Protein AF-A0A3P6BHT0-F1 (afdb_monomer_lite)

Secondary structure (DSSP, 8-state):
--------PPEEEEEETTEEEEEE-TTT-HHHHHTT--EEEEEE-TT--PPP---SS-------S---------TT-----

Foldseek 3Di:
DDFDPDDDDWAFPDDDPQWTKTWDDCVVHVVCVVVVHIDMDTDGDVVRDDPDDDDPDDDDDDDPDDDDDDDDDDPPDDPPD

Structure (mmCIF, N/CA/C/O backbone):
data_AF-A0A3P6BHT0-F1
#
_entry.id   AF-A0A3P6BHT0-F1
#
loop_
_atom_site.group_PDB
_atom_site.id
_atom_site.type_symbol
_atom_site.label_atom_id
_atom_site.label_alt_id
_atom_site.label_comp_id
_atom_site.label_asym_id
_atom_site.label_entity_id
_atom_site.label_seq_id
_atom_site.pdbx_PDB_ins_code
_atom_site.Cartn_x
_atom_site.Cartn_y
_atom_site.Cartn_z
_atom_site.occupancy
_atom_site.B_iso_or_equiv
_atom_site.auth_seq_id
_atom_site.auth_comp_id
_atom_site.auth_asym_id
_atom_site.auth_atom_id
_atom_site.pdbx_PDB_model_num
ATOM 1 N N . MET A 1 1 ? 17.982 -11.250 -21.330 1.00 66.94 1 MET A N 1
ATOM 2 C CA . MET A 1 1 ? 18.498 -10.506 -20.163 1.00 66.94 1 MET A CA 1
ATOM 3 C C . MET A 1 1 ? 17.934 -11.183 -18.936 1.00 66.94 1 MET A C 1
ATOM 5 O O . MET A 1 1 ? 16.763 -11.538 -18.974 1.00 66.94 1 MET A O 1
ATOM 9 N N . GLU A 1 2 ? 18.746 -11.421 -17.912 1.00 86.31 2 GLU A N 1
ATOM 10 C CA . GLU A 1 2 ? 18.229 -11.936 -16.643 1.00 86.31 2 GLU A CA 1
ATOM 11 C C . GLU A 1 2 ? 17.404 -10.850 -15.953 1.00 86.31 2 GLU A C 1
ATOM 13 O O . GLU A 1 2 ? 17.785 -9.678 -15.931 1.00 86.31 2 GLU A O 1
ATOM 18 N N . LEU A 1 3 ? 16.232 -11.236 -15.463 1.00 91.12 3 LEU A N 1
ATOM 19 C CA . LEU A 1 3 ? 15.301 -10.346 -14.792 1.00 91.12 3 LEU A CA 1
ATOM 20 C 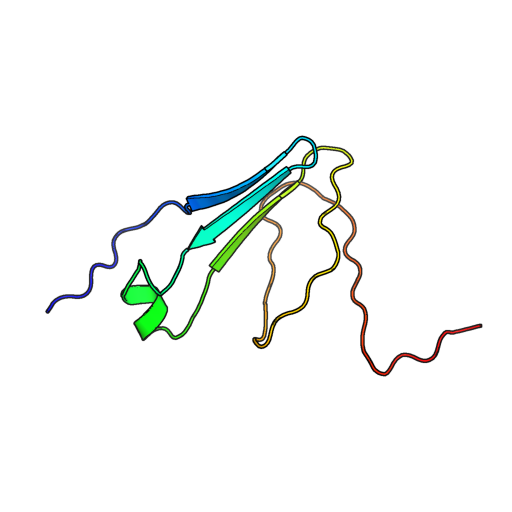C . LEU A 1 3 ? 15.697 -10.260 -13.314 1.00 91.12 3 LEU A C 1
ATOM 22 O O . LEU A 1 3 ? 15.775 -11.275 -12.626 1.00 91.12 3 LEU A O 1
ATOM 26 N N . ASP A 1 4 ? 15.975 -9.050 -12.834 1.00 93.06 4 ASP A N 1
ATOM 27 C CA . ASP A 1 4 ? 16.367 -8.829 -11.444 1.00 93.06 4 ASP A CA 1
ATOM 28 C C . ASP A 1 4 ? 15.170 -9.020 -10.499 1.00 93.06 4 ASP A C 1
ATOM 30 O O . ASP A 1 4 ? 14.207 -8.252 -10.523 1.00 93.06 4 ASP A O 1
ATOM 34 N N . LEU A 1 5 ? 15.257 -10.055 -9.661 1.00 94.19 5 LEU A N 1
ATOM 35 C CA . LEU A 1 5 ? 14.254 -10.436 -8.662 1.00 94.19 5 LEU A CA 1
ATOM 36 C C . LEU A 1 5 ? 14.643 -10.031 -7.234 1.00 94.19 5 LEU A C 1
ATOM 38 O O . LEU A 1 5 ? 14.035 -10.497 -6.267 1.00 94.19 5 LEU A O 1
ATOM 42 N N . SER A 1 6 ? 15.666 -9.190 -7.073 1.00 95.31 6 SER A N 1
ATOM 43 C CA . SER A 1 6 ? 16.077 -8.720 -5.753 1.00 95.31 6 SER A CA 1
ATOM 44 C C . SER A 1 6 ? 14.932 -7.990 -5.031 1.00 95.31 6 SER A C 1
ATOM 46 O O . SER A 1 6 ? 14.151 -7.264 -5.657 1.00 95.31 6 SER A O 1
ATOM 48 N N . PRO A 1 7 ? 14.812 -8.139 -3.697 1.00 95.50 7 PRO A N 1
ATOM 49 C CA . PRO A 1 7 ? 13.822 -7.403 -2.922 1.00 95.50 7 PRO A CA 1
ATOM 50 C C . PRO A 1 7 ? 13.989 -5.891 -3.089 1.00 95.50 7 PRO A C 1
ATOM 52 O O . PRO A 1 7 ? 15.090 -5.352 -2.966 1.00 95.50 7 PRO A O 1
ATOM 55 N N . ARG A 1 8 ? 12.880 -5.185 -3.320 1.00 96.06 8 ARG A N 1
ATOM 56 C CA . ARG A 1 8 ? 12.862 -3.724 -3.464 1.00 96.06 8 ARG A CA 1
ATOM 57 C C . ARG A 1 8 ? 12.012 -3.087 -2.377 1.00 96.06 8 ARG A C 1
ATOM 59 O O . ARG A 1 8 ? 10.945 -3.594 -2.038 1.00 96.06 8 ARG A O 1
ATOM 66 N N . LEU A 1 9 ? 12.464 -1.949 -1.859 1.00 96.19 9 LEU A N 1
ATOM 67 C CA . LEU A 1 9 ? 11.642 -1.100 -0.999 1.00 96.19 9 LEU A CA 1
ATOM 68 C C . LEU A 1 9 ? 10.656 -0.293 -1.856 1.00 96.19 9 LEU A C 1
ATOM 70 O O . LEU A 1 9 ? 11.011 0.104 -2.969 1.00 96.19 9 LEU A O 1
ATOM 74 N N . PRO A 1 10 ? 9.437 -0.029 -1.358 1.00 97.06 10 PRO A N 1
ATOM 75 C CA . PRO A 1 10 ? 8.486 0.792 -2.084 1.00 97.06 10 PRO A CA 1
ATOM 76 C C . PRO A 1 10 ? 8.897 2.262 -2.008 1.00 97.06 10 PRO A C 1
ATOM 78 O O . PRO A 1 10 ? 9.470 2.719 -1.013 1.00 97.06 10 PRO A O 1
ATOM 81 N N . LYS A 1 11 ? 8.538 3.037 -3.028 1.00 97.12 11 LYS A N 1
ATOM 82 C CA . LYS A 1 11 ? 8.741 4.488 -3.022 1.00 97.12 11 LYS A CA 1
ATOM 83 C C . LYS A 1 11 ? 7.546 5.179 -2.390 1.00 97.12 11 LYS A C 1
ATOM 85 O O . LYS A 1 11 ? 6.406 4.811 -2.663 1.00 97.12 11 LYS A O 1
ATOM 90 N N . LYS A 1 12 ? 7.792 6.200 -1.567 1.00 97.25 12 LYS A N 1
ATOM 91 C CA . LYS A 1 12 ? 6.727 7.084 -1.076 1.00 97.25 12 LYS A CA 1
ATOM 92 C C . LYS A 1 12 ? 6.215 7.916 -2.249 1.00 97.25 12 LYS A C 1
ATOM 94 O O . LYS A 1 12 ? 6.980 8.679 -2.827 1.00 97.25 12 LYS A O 1
ATOM 99 N N . VAL A 1 13 ? 4.939 7.765 -2.586 1.00 96.25 13 VAL A N 1
ATOM 100 C CA . VAL A 1 13 ? 4.297 8.517 -3.675 1.00 96.25 13 VAL A CA 1
ATOM 101 C C . VAL A 1 13 ? 3.753 9.838 -3.143 1.00 96.25 13 VAL A C 1
ATOM 103 O O . VAL A 1 13 ? 3.957 10.884 -3.746 1.00 96.25 13 VAL A O 1
ATOM 106 N N . TYR A 1 14 ? 3.077 9.798 -1.993 1.00 95.94 14 TYR A N 1
ATOM 107 C CA . TYR A 1 14 ? 2.573 10.982 -1.300 1.00 95.94 14 TYR A CA 1
ATOM 108 C C . TYR A 1 14 ? 2.365 10.697 0.193 1.00 95.94 14 TYR A C 1
ATOM 110 O O . TYR A 1 14 ? 2.367 9.546 0.636 1.00 95.94 14 TYR A O 1
ATOM 118 N N . GLY A 1 15 ? 2.184 11.750 0.988 1.00 96.44 15 GLY A N 1
ATOM 119 C CA . GLY A 1 15 ?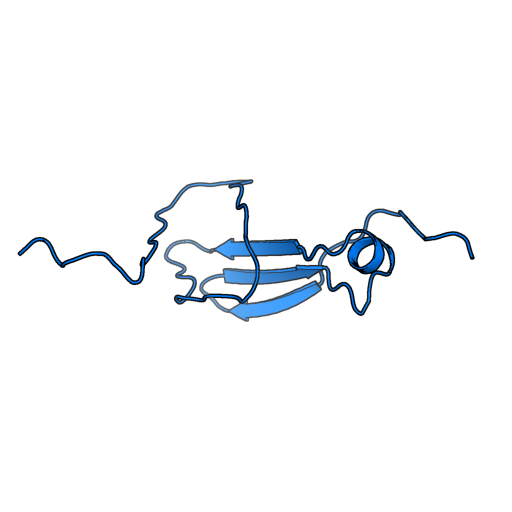 1.804 11.633 2.392 1.00 96.44 15 GLY A CA 1
ATOM 120 C C . GLY A 1 15 ? 1.696 12.982 3.092 1.00 96.44 15 GLY A C 1
ATOM 121 O O . GLY A 1 15 ? 2.158 13.992 2.570 1.00 96.44 15 GLY A O 1
ATOM 122 N N . GLY A 1 16 ? 1.108 12.955 4.280 1.00 94.81 16 GLY A N 1
ATOM 123 C CA . GLY A 1 16 ? 0.931 14.087 5.184 1.00 94.81 16 GLY A CA 1
ATOM 124 C C . GLY A 1 16 ? 0.573 13.584 6.582 1.00 94.81 16 GLY A C 1
ATOM 125 O O . GLY A 1 16 ? 0.829 12.423 6.899 1.00 94.81 16 GLY A O 1
ATOM 126 N N . ASP A 1 17 ? -0.058 14.429 7.390 1.00 96.19 17 ASP A N 1
ATOM 127 C CA . ASP A 1 17 ? -0.322 14.140 8.809 1.00 96.19 17 ASP A CA 1
ATOM 128 C C . ASP A 1 17 ? -1.207 12.903 9.034 1.00 96.19 17 ASP A C 1
ATOM 130 O O . ASP A 1 17 ? -1.055 12.194 10.022 1.00 96.19 17 ASP A O 1
ATOM 134 N N . GLY A 1 18 ? -2.114 12.605 8.098 1.00 96.81 18 GLY A N 1
ATOM 135 C CA . GLY A 1 18 ? -2.995 11.434 8.174 1.00 96.81 18 GLY A CA 1
ATOM 136 C C . GLY A 1 18 ? -2.348 10.112 7.745 1.00 96.81 18 GLY A C 1
ATOM 137 O O . GLY A 1 18 ? -2.989 9.065 7.841 1.00 96.81 18 GLY A O 1
ATOM 138 N N . GLY A 1 19 ? -1.112 10.131 7.239 1.00 97.75 19 GLY A N 1
ATOM 139 C CA . GLY A 1 19 ? -0.431 8.934 6.753 1.00 97.75 19 GLY A CA 1
ATOM 140 C C . GLY A 1 19 ? 0.292 9.111 5.424 1.00 97.75 19 GLY A C 1
ATOM 141 O O . GLY A 1 19 ? 0.501 10.211 4.915 1.00 97.75 19 GLY A O 1
ATOM 142 N N . SER A 1 20 ? 0.733 7.996 4.849 1.00 98.19 20 SER A N 1
ATOM 143 C CA . SER A 1 20 ? 1.529 7.961 3.622 1.00 98.19 20 SER A CA 1
ATOM 144 C C . SER A 1 20 ? 1.151 6.782 2.730 1.00 98.19 20 SER A C 1
ATOM 146 O O . SER A 1 20 ? 0.798 5.701 3.204 1.00 98.19 20 SER A O 1
ATOM 148 N N . TYR A 1 21 ? 1.270 6.990 1.422 1.00 97.62 21 TYR A N 1
ATOM 149 C CA . TYR A 1 21 ? 1.071 5.971 0.402 1.00 97.62 21 TYR A CA 1
ATOM 150 C C . TYR A 1 21 ? 2.396 5.666 -0.290 1.00 97.62 21 TYR A C 1
ATOM 152 O O . TYR A 1 21 ? 3.088 6.571 -0.768 1.00 97.62 21 TYR A O 1
ATOM 160 N N . PHE A 1 22 ? 2.740 4.385 -0.349 1.00 98.31 22 PHE A N 1
ATOM 161 C CA . PHE A 1 22 ? 3.941 3.884 -0.998 1.00 98.31 22 PHE A CA 1
ATOM 162 C C . PHE A 1 22 ? 3.565 2.916 -2.119 1.00 98.31 22 PHE A C 1
ATOM 164 O O . PHE A 1 22 ? 2.573 2.200 -1.994 1.00 98.31 22 PHE A O 1
ATOM 171 N N . ALA A 1 23 ? 4.357 2.860 -3.186 1.00 97.50 23 ALA A N 1
ATOM 172 C CA . ALA A 1 23 ? 4.094 1.996 -4.332 1.00 97.50 23 ALA A CA 1
ATOM 173 C C . ALA A 1 23 ? 5.356 1.293 -4.840 1.00 97.50 23 ALA A C 1
ATOM 175 O O . ALA A 1 23 ? 6.472 1.807 -4.722 1.00 97.50 23 ALA A O 1
ATOM 176 N N . TRP A 1 24 ? 5.138 0.125 -5.435 1.00 97.75 24 TRP A N 1
ATOM 177 C CA . TRP A 1 24 ? 6.066 -0.527 -6.346 1.00 97.75 24 TRP A CA 1
ATOM 178 C C . TRP A 1 24 ? 5.490 -0.426 -7.762 1.00 97.75 24 TRP A C 1
ATOM 180 O O . TRP A 1 24 ? 4.415 -0.967 -8.031 1.00 97.75 24 TRP A O 1
ATOM 190 N N . CYS A 1 25 ? 6.191 0.284 -8.646 1.00 92.25 25 CYS A N 1
ATOM 191 C CA . CYS A 1 25 ? 5.700 0.625 -9.981 1.00 92.25 25 CY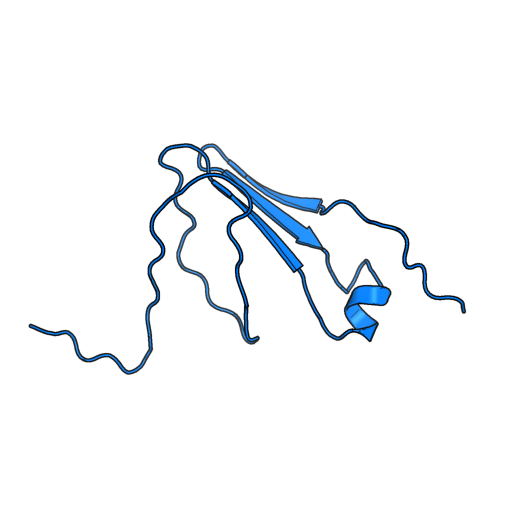S A CA 1
ATOM 192 C C . CYS A 1 25 ? 6.276 -0.323 -11.054 1.00 92.25 25 CYS A C 1
ATOM 194 O O . CYS A 1 25 ? 7.503 -0.426 -11.156 1.00 92.25 25 CYS A O 1
ATOM 196 N N . PRO A 1 26 ? 5.446 -0.98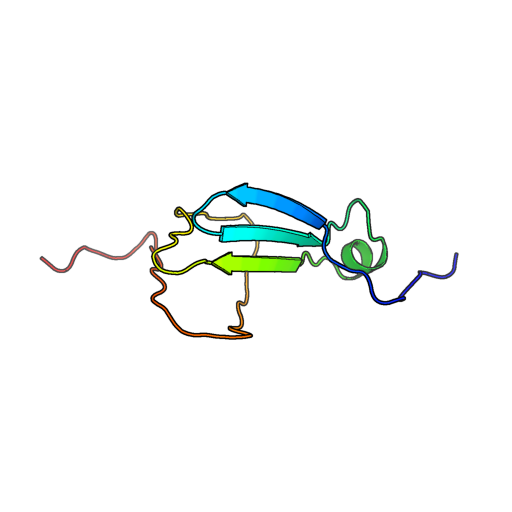0 -11.888 1.00 93.12 26 PRO A 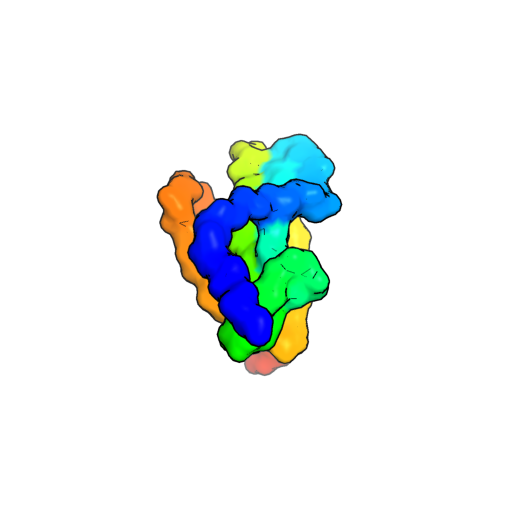N 1
ATOM 197 C CA . PRO A 1 26 ? 5.897 -1.815 -13.015 1.00 93.12 26 PRO A CA 1
ATOM 198 C C . PRO A 1 26 ? 6.727 -1.068 -14.072 1.00 93.12 26 PRO A C 1
ATOM 200 O O . PRO A 1 26 ? 7.470 -1.672 -14.851 1.00 93.12 26 PRO A O 1
ATOM 203 N N . GLU A 1 27 ? 6.618 0.258 -14.122 1.00 91.00 27 GLU A N 1
ATOM 204 C CA . GLU A 1 27 ? 7.436 1.136 -14.962 1.00 91.00 27 GLU A CA 1
ATOM 205 C C . GLU A 1 27 ? 8.912 1.074 -14.553 1.00 91.00 27 GLU A C 1
ATOM 207 O O . GLU A 1 27 ? 9.794 1.109 -15.408 1.00 91.00 27 GLU A O 1
ATOM 212 N N . GLU A 1 28 ? 9.164 0.924 -13.253 1.00 91.88 28 GLU A N 1
ATOM 213 C CA . GLU A 1 28 ? 10.494 0.960 -12.642 1.00 91.88 28 GLU A CA 1
ATOM 214 C C . GLU A 1 28 ? 11.034 -0.436 -12.315 1.00 91.88 28 GLU A C 1
ATOM 216 O O . GLU A 1 28 ? 12.241 -0.617 -12.174 1.00 91.88 28 GLU A O 1
ATOM 221 N N . LEU A 1 29 ? 10.137 -1.413 -12.172 1.00 95.44 29 LEU A N 1
ATOM 222 C CA . LEU A 1 29 ? 10.423 -2.757 -11.690 1.00 95.44 29 LEU A CA 1
ATOM 223 C C . LEU A 1 29 ? 9.960 -3.789 -12.730 1.00 95.44 29 LEU A C 1
ATOM 225 O O . LEU A 1 29 ? 8.801 -4.214 -12.694 1.00 95.44 29 LEU A O 1
ATOM 229 N N . PRO A 1 30 ? 10.847 -4.207 -13.661 1.00 94.75 30 PRO A N 1
ATOM 230 C CA . PRO A 1 30 ? 10.495 -5.113 -14.755 1.00 94.75 30 PRO A CA 1
ATOM 231 C C . PRO A 1 30 ? 9.828 -6.412 -14.301 1.00 94.75 30 PRO A C 1
ATOM 233 O O . PRO A 1 30 ? 8.935 -6.900 -14.985 1.00 94.75 30 PRO A O 1
ATOM 236 N N . MET A 1 31 ? 10.190 -6.936 -13.125 1.00 94.88 31 MET A N 1
ATOM 237 C CA . MET A 1 31 ? 9.580 -8.152 -12.584 1.00 94.88 31 MET A CA 1
ATOM 238 C C . MET A 1 31 ? 8.089 -8.020 -12.273 1.00 94.88 31 MET A C 1
ATOM 240 O O . MET A 1 31 ? 7.347 -8.990 -12.381 1.00 94.88 31 MET A O 1
ATOM 244 N N . LEU A 1 32 ? 7.629 -6.819 -11.919 1.00 95.69 32 LEU A N 1
ATOM 245 C CA . LEU A 1 32 ? 6.209 -6.567 -11.675 1.00 95.69 32 LEU A CA 1
ATOM 246 C C . LEU A 1 32 ? 5.433 -6.424 -12.980 1.00 95.69 32 LEU A C 1
ATOM 248 O O . LEU A 1 32 ? 4.292 -6.870 -13.071 1.00 95.69 32 LEU A O 1
ATOM 252 N N . ARG A 1 33 ? 6.074 -5.852 -14.006 1.00 95.25 33 ARG A N 1
ATOM 253 C CA . ARG A 1 33 ? 5.512 -5.779 -15.356 1.00 95.25 33 ARG A CA 1
ATOM 254 C C . ARG A 1 33 ? 5.318 -7.168 -15.950 1.00 95.25 33 ARG A C 1
ATOM 256 O O . ARG A 1 33 ? 4.258 -7.429 -16.503 1.00 95.25 33 ARG A O 1
ATOM 263 N N . ASP A 1 34 ? 6.310 -8.042 -15.800 1.00 94.50 34 ASP A N 1
ATOM 264 C CA . ASP A 1 34 ? 6.248 -9.420 -16.298 1.00 94.50 34 ASP A CA 1
ATOM 265 C C . ASP A 1 34 ? 5.149 -10.230 -15.592 1.00 94.50 34 ASP A C 1
ATOM 267 O O . ASP A 1 34 ? 4.371 -10.936 -16.228 1.00 94.50 34 ASP A O 1
ATOM 271 N N . GLY A 1 35 ? 4.992 -10.030 -14.278 1.00 92.88 35 GLY A N 1
ATOM 272 C CA . GLY A 1 35 ? 3.885 -10.602 -13.508 1.00 92.88 35 GLY A CA 1
ATOM 273 C C . GLY A 1 35 ? 2.522 -9.937 -13.741 1.00 92.88 35 GLY A C 1
ATOM 274 O O . GLY A 1 35 ? 1.536 -10.406 -13.180 1.00 92.88 35 GLY A O 1
ATOM 275 N N . ASN A 1 36 ? 2.454 -8.854 -14.524 1.00 94.12 36 ASN A N 1
ATOM 276 C CA . ASN A 1 36 ? 1.271 -8.010 -14.720 1.00 94.12 36 ASN A CA 1
ATOM 277 C C . ASN A 1 36 ? 0.575 -7.614 -13.401 1.00 94.12 36 ASN A C 1
ATOM 279 O O . ASN A 1 36 ? -0.647 -7.693 -13.259 1.00 94.12 36 ASN A O 1
ATOM 283 N N . ILE A 1 37 ? 1.373 -7.215 -12.410 1.00 94.31 37 ILE A N 1
ATOM 284 C CA . ILE A 1 37 ? 0.899 -6.827 -11.080 1.00 94.31 37 ILE A CA 1
ATOM 285 C C . ILE A 1 37 ? 1.463 -5.472 -10.672 1.00 94.31 37 ILE A C 1
ATOM 287 O O . ILE A 1 37 ? 2.586 -5.116 -11.008 1.00 94.31 37 ILE A O 1
ATOM 291 N N . GLY A 1 38 ? 0.694 -4.733 -9.879 1.00 93.94 38 GLY A N 1
ATOM 292 C CA . GLY A 1 38 ? 1.174 -3.588 -9.112 1.00 93.94 38 GLY A CA 1
ATOM 293 C C . GLY A 1 38 ? 1.062 -3.878 -7.620 1.00 93.94 38 GLY A C 1
ATOM 294 O O . GLY A 1 38 ? 0.268 -4.721 -7.199 1.00 93.94 38 GLY A O 1
ATOM 295 N N . ALA A 1 39 ? 1.833 -3.165 -6.804 1.00 96.12 39 ALA A N 1
ATOM 296 C CA . ALA A 1 39 ? 1.724 -3.270 -5.355 1.00 96.12 39 ALA A CA 1
ATOM 297 C C . ALA A 1 39 ? 1.808 -1.896 -4.698 1.00 96.12 39 ALA A C 1
ATOM 299 O O . ALA A 1 39 ? 2.489 -0.987 -5.175 1.00 96.12 39 ALA A O 1
ATOM 300 N N . ALA A 1 40 ? 1.132 -1.759 -3.564 1.00 96.69 40 ALA A N 1
ATOM 301 C CA . ALA A 1 40 ? 1.166 -0.551 -2.765 1.00 96.69 40 ALA A CA 1
ATOM 302 C C . ALA A 1 40 ? 1.065 -0.863 -1.276 1.00 96.69 40 ALA A C 1
ATOM 304 O O . ALA A 1 40 ? 0.524 -1.890 -0.868 1.00 96.69 40 ALA A O 1
ATOM 305 N N . LYS A 1 41 ? 1.571 0.061 -0.464 1.00 97.81 41 LYS A N 1
ATOM 306 C CA . LYS A 1 41 ? 1.437 0.058 0.988 1.00 97.81 41 LYS A CA 1
ATOM 307 C C . LYS A 1 41 ? 0.790 1.366 1.419 1.00 97.81 41 LYS A C 1
ATOM 309 O O . LYS A 1 41 ? 1.336 2.443 1.190 1.00 97.81 41 LYS A O 1
ATOM 314 N N . LEU A 1 42 ? -0.353 1.254 2.084 1.00 97.62 42 LEU A N 1
ATOM 315 C CA . LEU A 1 42 ? -0.998 2.357 2.781 1.00 97.62 42 LEU A CA 1
ATOM 316 C C . LEU A 1 42 ? -0.601 2.299 4.259 1.00 97.62 42 LEU A C 1
ATOM 318 O O . LEU A 1 42 ? -0.809 1.280 4.913 1.00 97.62 42 LEU A O 1
ATOM 322 N N . ALA A 1 43 ? -0.028 3.382 4.774 1.00 98.06 43 ALA A N 1
ATOM 323 C CA . ALA A 1 43 ? 0.213 3.577 6.198 1.00 98.06 43 ALA A CA 1
ATOM 324 C C . ALA A 1 43 ? -0.677 4.725 6.676 1.00 98.06 43 ALA A C 1
ATOM 326 O O . ALA A 1 43 ? -0.555 5.835 6.162 1.00 98.06 43 ALA A O 1
ATOM 327 N N . LEU A 1 44 ? -1.576 4.449 7.617 1.00 98.19 44 LEU A N 1
ATOM 328 C CA . LEU A 1 44 ? -2.440 5.455 8.229 1.00 98.19 44 LEU A CA 1
ATOM 329 C C . LEU A 1 44 ? -1.947 5.762 9.635 1.00 98.19 44 LEU A C 1
ATOM 331 O O . LEU A 1 44 ? -1.683 4.845 10.413 1.00 98.19 44 LEU A O 1
ATOM 335 N N . GLU A 1 45 ? -1.854 7.050 9.943 1.00 98.19 45 GLU A N 1
ATOM 336 C CA . GLU A 1 45 ? -1.628 7.513 11.307 1.00 98.19 45 GLU A CA 1
ATOM 337 C C . GLU A 1 45 ? -2.930 7.448 12.115 1.00 98.19 45 GLU A C 1
ATOM 339 O O . GLU A 1 45 ? -4.024 7.237 11.578 1.00 98.19 45 GLU A O 1
ATOM 344 N N . LYS A 1 46 ? -2.834 7.637 13.434 1.00 97.25 46 LYS A N 1
ATOM 345 C CA . LYS A 1 46 ? -4.018 7.704 14.299 1.00 97.25 46 LYS A CA 1
ATOM 346 C C . LYS A 1 46 ? -4.964 8.809 13.809 1.00 97.25 46 LYS A C 1
ATOM 348 O O . LYS A 1 46 ? -4.545 9.946 13.635 1.00 97.25 46 LYS A O 1
ATOM 353 N N . TYR A 1 47 ? -6.240 8.464 13.626 1.00 96.56 47 TYR A N 1
ATOM 354 C CA . TYR A 1 47 ? -7.276 9.332 13.036 1.00 96.56 47 TYR A CA 1
ATOM 355 C C . TYR A 1 47 ? -7.041 9.726 11.565 1.00 96.56 47 TYR A C 1
ATOM 357 O O . TYR A 1 47 ? -7.765 10.562 11.028 1.00 96.56 47 TYR A O 1
ATOM 365 N N . GLY A 1 48 ? -6.071 9.102 10.898 1.00 97.56 48 GLY A N 1
ATOM 366 C CA . GLY A 1 48 ? -5.848 9.247 9.469 1.00 97.56 48 GLY A CA 1
ATOM 367 C C . GLY A 1 48 ? -6.981 8.642 8.644 1.00 97.56 48 GLY A C 1
ATOM 368 O O . GLY A 1 48 ? -7.506 7.575 8.966 1.00 97.56 48 GLY A O 1
ATOM 369 N N . LEU A 1 49 ? -7.330 9.309 7.544 1.00 96.25 49 LEU A N 1
ATOM 370 C CA . LEU A 1 49 ? -8.326 8.845 6.582 1.00 96.25 49 LEU A CA 1
ATOM 371 C C . LEU A 1 49 ? -7.707 8.777 5.185 1.00 96.25 49 LEU A C 1
ATOM 373 O O . LEU A 1 49 ? -7.289 9.792 4.628 1.00 96.25 49 LEU A O 1
ATOM 377 N N . ALA A 1 50 ? -7.704 7.585 4.587 1.00 96.00 50 ALA A N 1
ATOM 378 C CA . ALA A 1 50 ? -7.495 7.457 3.152 1.00 96.00 50 ALA A CA 1
ATOM 379 C C . ALA A 1 50 ? -8.790 7.837 2.426 1.00 96.00 50 ALA A C 1
ATOM 381 O O . ALA A 1 50 ? -9.826 7.204 2.628 1.00 96.00 50 ALA A O 1
ATOM 382 N N . LEU A 1 51 ? -8.728 8.868 1.581 1.00 94.12 51 LEU A N 1
ATOM 383 C CA . LEU A 1 51 ? -9.881 9.290 0.789 1.00 94.12 51 LEU A CA 1
ATOM 384 C C . LEU A 1 51 ? -10.330 8.176 -0.180 1.00 94.12 51 LEU A C 1
ATOM 386 O O . LEU A 1 51 ? -9.477 7.426 -0.671 1.00 94.12 51 LEU A O 1
ATOM 390 N N . PRO A 1 52 ? -11.639 8.077 -0.488 1.00 94.50 52 PRO A N 1
ATOM 391 C CA . PRO A 1 52 ? -12.164 7.075 -1.411 1.00 94.50 52 PRO A CA 1
ATOM 392 C C . PRO A 1 52 ? -11.443 7.078 -2.764 1.00 94.50 52 PRO A C 1
ATOM 394 O O . PRO A 1 52 ? -11.235 8.125 -3.376 1.00 94.50 52 PRO A O 1
ATOM 397 N N . ARG A 1 53 ? -11.075 5.885 -3.243 1.00 92.38 53 ARG A N 1
ATOM 398 C CA . ARG A 1 53 ? -10.396 5.673 -4.527 1.00 92.38 53 ARG A CA 1
ATOM 399 C C . ARG A 1 53 ? -10.874 4.372 -5.165 1.00 92.38 53 ARG A C 1
ATOM 401 O O . ARG A 1 53 ? -11.065 3.378 -4.472 1.00 92.38 53 ARG A O 1
ATOM 408 N N . TYR A 1 54 ? -10.986 4.370 -6.489 1.00 93.75 54 TYR A N 1
ATOM 409 C CA . TYR A 1 54 ? -11.184 3.175 -7.308 1.00 93.75 54 TYR A CA 1
ATOM 410 C C . TYR A 1 54 ? -9.964 2.946 -8.214 1.00 93.75 54 TYR A C 1
ATOM 412 O O . TYR A 1 54 ? -9.115 3.826 -8.365 1.00 93.75 54 TYR A O 1
ATOM 420 N N . SER A 1 55 ? -9.853 1.763 -8.818 1.00 91.31 55 SER A N 1
ATOM 421 C CA . SER A 1 55 ? -9.048 1.614 -10.033 1.00 91.31 55 SER A CA 1
ATOM 422 C C . SER A 1 55 ? -9.659 0.570 -10.957 1.00 91.31 55 SER A C 1
ATOM 424 O O . SER A 1 55 ? -10.487 -0.233 -10.542 1.00 91.31 55 SER A O 1
ATOM 426 N N . ASP A 1 56 ? -9.211 0.636 -12.197 1.00 92.81 56 ASP A N 1
ATOM 427 C CA . ASP A 1 56 ? -9.414 -0.261 -13.333 1.00 92.81 56 ASP A CA 1
ATOM 428 C C . ASP A 1 56 ? -8.931 -1.715 -13.155 1.00 92.81 56 ASP A C 1
ATOM 430 O O . ASP A 1 56 ? -9.121 -2.528 -14.054 1.00 92.81 56 ASP A O 1
ATOM 434 N N . SER A 1 57 ? -8.327 -2.069 -12.017 1.00 92.12 57 SER A N 1
ATOM 435 C CA . SER A 1 57 ? -7.855 -3.427 -11.719 1.00 92.12 57 SER A CA 1
ATOM 436 C C . SER A 1 57 ? -8.372 -3.960 -10.382 1.00 92.12 57 SER A C 1
ATOM 438 O O . SER A 1 57 ? -8.582 -3.212 -9.415 1.00 92.12 57 SER A O 1
ATOM 440 N N . SER A 1 58 ? -8.537 -5.283 -10.307 1.00 93.88 58 SER A N 1
ATOM 441 C CA . SER A 1 58 ? -8.877 -6.005 -9.076 1.00 93.88 58 SER A CA 1
ATOM 442 C C . SER A 1 58 ? -7.791 -5.836 -8.010 1.00 93.88 58 SER A C 1
ATOM 444 O O . SER A 1 58 ? -6.602 -5.819 -8.322 1.00 93.88 58 SER A O 1
ATOM 446 N N . LYS A 1 59 ? -8.190 -5.725 -6.736 1.00 94.31 59 LYS A N 1
ATOM 447 C CA . LYS A 1 59 ? -7.265 -5.548 -5.603 1.00 94.31 59 LYS A CA 1
ATOM 448 C C . LYS A 1 59 ? -7.566 -6.529 -4.489 1.00 94.31 59 LYS A C 1
ATOM 450 O O . LYS A 1 59 ? -8.722 -6.751 -4.144 1.00 94.31 59 LYS A O 1
ATOM 455 N N . VAL A 1 60 ? -6.500 -7.032 -3.881 1.00 95.31 60 VAL A N 1
ATOM 456 C CA . VAL A 1 60 ? -6.537 -7.758 -2.612 1.00 95.31 60 VAL A CA 1
ATOM 457 C C . VAL A 1 60 ? -5.726 -6.945 -1.611 1.00 95.31 60 VAL A C 1
ATOM 459 O O . VAL A 1 60 ? -4.610 -6.526 -1.914 1.00 95.31 60 VAL A O 1
ATOM 462 N N . ALA A 1 61 ? -6.298 -6.683 -0.438 1.00 95.38 61 ALA A N 1
ATOM 463 C CA . ALA A 1 61 ? -5.652 -5.923 0.626 1.00 95.38 61 ALA A CA 1
ATOM 464 C C . ALA A 1 61 ? -5.433 -6.808 1.858 1.00 95.38 61 ALA A C 1
ATOM 466 O O . ALA A 1 61 ? -6.283 -7.629 2.196 1.00 95.38 61 ALA A O 1
ATOM 467 N N . TYR A 1 62 ? -4.303 -6.612 2.538 1.00 96.94 62 TYR A N 1
ATOM 468 C CA . TYR A 1 62 ? -3.942 -7.321 3.764 1.00 96.94 62 TYR A CA 1
ATOM 469 C C . TYR A 1 62 ? -3.438 -6.330 4.818 1.00 96.94 62 TYR A C 1
ATOM 471 O O . TYR A 1 62 ? -2.610 -5.466 4.520 1.00 96.94 62 TYR A O 1
ATOM 479 N N . VAL A 1 63 ? -3.937 -6.447 6.051 1.00 97.81 63 VAL A N 1
ATOM 480 C CA . VAL A 1 63 ? -3.528 -5.583 7.167 1.00 97.81 63 VAL A CA 1
ATOM 481 C C . VAL A 1 63 ? -2.273 -6.165 7.810 1.00 97.81 63 VAL A C 1
ATOM 483 O O . VAL A 1 63 ? -2.326 -7.195 8.472 1.00 97.81 63 VAL A O 1
ATOM 486 N N . LEU A 1 64 ? -1.138 -5.488 7.619 1.00 97.69 64 LEU A N 1
ATOM 487 C CA . LEU A 1 64 ? 0.148 -5.899 8.196 1.00 97.69 64 LEU A CA 1
ATOM 488 C C . LEU A 1 64 ? 0.266 -5.563 9.690 1.00 97.69 64 LEU A C 1
ATOM 490 O O . LEU A 1 64 ? 0.914 -6.296 10.431 1.00 97.69 64 LEU A O 1
ATOM 494 N N . GLN A 1 65 ? -0.311 -4.439 10.125 1.00 98.25 65 GLN A N 1
ATOM 495 C CA . GLN A 1 65 ? -0.210 -3.945 11.498 1.00 98.25 65 GLN A CA 1
ATOM 496 C C . GLN A 1 65 ? -1.376 -3.008 11.833 1.00 98.25 65 GLN A C 1
ATOM 498 O O . GLN A 1 65 ? -1.795 -2.209 10.995 1.00 98.25 65 GLN A O 1
ATOM 503 N N . GLY A 1 66 ? -1.840 -3.063 13.084 1.00 97.62 66 GLY A N 1
ATOM 504 C CA . GLY A 1 66 ? -2.892 -2.191 13.607 1.00 97.62 66 GLY A CA 1
ATOM 505 C C . GLY A 1 66 ? -4.304 -2.692 13.300 1.00 97.62 66 GLY A C 1
ATOM 506 O O . GLY A 1 66 ? -4.512 -3.853 12.957 1.00 97.62 66 GLY A O 1
ATOM 507 N N . SER A 1 67 ? -5.286 -1.810 13.470 1.00 97.69 67 SER A N 1
ATOM 508 C CA . SER A 1 67 ? -6.697 -2.067 13.161 1.00 97.69 67 SER A CA 1
ATOM 509 C C . SER A 1 67 ? -7.404 -0.762 12.786 1.00 97.69 67 SER A C 1
ATOM 511 O O . SER A 1 67 ? -6.909 0.323 13.093 1.00 97.69 67 SER A O 1
ATOM 513 N N . GLY A 1 68 ? -8.543 -0.863 12.103 1.00 95.75 68 GLY A N 1
ATOM 514 C CA . GLY A 1 68 ? -9.322 0.286 11.650 1.00 95.75 68 GLY A CA 1
ATOM 515 C C . GLY A 1 68 ? -10.589 -0.136 10.910 1.00 95.75 68 GLY A C 1
ATOM 516 O O . GLY A 1 68 ? -10.964 -1.308 10.926 1.00 95.75 68 GLY A O 1
ATOM 517 N N . THR A 1 69 ? -11.228 0.822 10.240 1.00 97.06 69 THR A N 1
ATOM 518 C CA . THR A 1 69 ? -12.483 0.615 9.504 1.00 97.06 69 THR A CA 1
ATOM 519 C C . THR A 1 69 ? -12.256 0.797 8.007 1.00 97.06 69 THR A C 1
ATOM 521 O O . THR A 1 69 ? -11.628 1.768 7.591 1.00 97.06 69 THR A O 1
ATOM 524 N N . ALA A 1 70 ? -12.805 -0.109 7.196 1.00 95.75 70 ALA A N 1
ATOM 525 C CA . ALA A 1 70 ? -12.832 0.008 5.741 1.00 95.75 70 ALA A CA 1
ATOM 526 C C . ALA A 1 70 ? -14.278 0.137 5.246 1.00 95.75 70 ALA A C 1
ATOM 528 O O . ALA A 1 70 ? -15.156 -0.609 5.679 1.00 95.75 70 ALA A O 1
ATOM 529 N N . GLY A 1 71 ? -14.515 1.077 4.331 1.00 94.94 71 GLY A N 1
ATOM 530 C CA . GLY A 1 71 ? -15.787 1.242 3.631 1.00 94.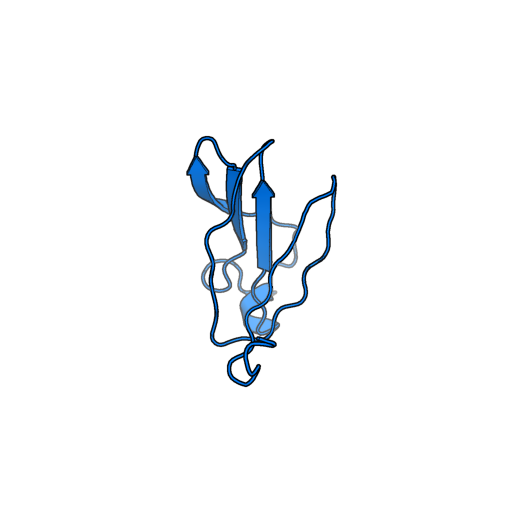94 71 GLY A CA 1
ATOM 531 C C . GLY A 1 71 ? -15.637 0.884 2.156 1.00 94.94 71 GLY A C 1
ATOM 532 O O . GLY A 1 71 ? -14.669 1.295 1.520 1.00 94.94 71 GLY A O 1
ATOM 533 N N . ILE A 1 72 ? -16.593 0.126 1.613 1.00 93.12 72 ILE A N 1
ATOM 534 C CA . ILE A 1 72 ? -16.646 -0.237 0.191 1.00 93.12 72 ILE A CA 1
ATOM 535 C C . ILE A 1 72 ? -17.985 0.236 -0.366 1.00 93.12 72 ILE A C 1
ATOM 537 O O . ILE A 1 72 ? -19.041 -0.135 0.150 1.00 93.12 72 ILE A O 1
ATOM 541 N N . VAL A 1 73 ? -17.929 1.038 -1.427 1.00 92.00 73 VAL A N 1
ATOM 542 C CA . VAL A 1 73 ? -19.106 1.478 -2.180 1.00 92.00 73 VAL A CA 1
ATOM 543 C C . VAL A 1 73 ? -19.224 0.599 -3.419 1.00 92.00 73 VAL A C 1
ATOM 545 O O . VAL A 1 73 ? -18.296 0.536 -4.223 1.00 92.00 73 VAL A O 1
ATOM 548 N N . LEU A 1 74 ? -20.352 -0.098 -3.549 1.00 89.50 74 LEU A N 1
ATOM 549 C CA . LEU A 1 74 ? -20.676 -0.913 -4.717 1.00 89.50 74 LEU A CA 1
ATOM 550 C C . LEU A 1 74 ? -21.690 -0.148 -5.582 1.00 89.50 74 LEU A C 1
ATOM 552 O O . LEU A 1 74 ? -22.617 0.421 -5.004 1.00 89.50 74 LEU A O 1
ATOM 556 N N . PRO A 1 75 ? -21.564 -0.148 -6.923 1.00 83.25 75 PRO A N 1
ATOM 557 C CA . PRO A 1 75 ? -22.455 0.614 -7.805 1.00 83.25 75 PRO A CA 1
ATOM 558 C C . PRO A 1 75 ? -23.946 0.256 -7.677 1.00 83.25 75 PRO A C 1
ATOM 560 O O . PRO A 1 75 ? -24.797 1.087 -7.963 1.00 83.25 75 PRO A O 1
ATOM 563 N N . GLU A 1 76 ? -24.259 -0.968 -7.246 1.00 75.12 76 GLU A N 1
ATOM 564 C CA . GLU A 1 76 ? -25.603 -1.565 -7.335 1.00 75.12 76 GLU A CA 1
ATOM 565 C C . GLU A 1 76 ? -26.333 -1.678 -5.984 1.00 75.12 76 GLU A C 1
ATOM 567 O O . GLU A 1 76 ? -27.348 -2.366 -5.879 1.00 75.12 76 GLU A O 1
ATOM 572 N N . LYS A 1 77 ? -25.836 -1.048 -4.913 1.00 62.00 77 LYS A N 1
ATOM 573 C CA . LYS A 1 77 ? -26.517 -1.114 -3.612 1.00 62.00 77 LYS A CA 1
ATOM 574 C C . LYS A 1 77 ? -27.602 -0.044 -3.514 1.00 62.00 77 LYS A C 1
ATOM 576 O O . LYS A 1 77 ? -27.288 1.132 -3.361 1.00 62.00 77 LYS A O 1
ATOM 581 N N . GLU A 1 78 ? -28.866 -0.469 -3.526 1.00 62.44 78 GLU A N 1
ATOM 582 C CA . GLU A 1 78 ? -29.962 0.360 -3.020 1.00 62.44 78 GLU A CA 1
ATOM 583 C C . GLU A 1 78 ? -29.665 0.770 -1.571 1.00 62.44 78 GLU A C 1
ATOM 585 O O . GLU A 1 78 ? -29.286 -0.056 -0.730 1.00 62.44 78 GLU A O 1
ATOM 590 N N . GLU A 1 79 ? -29.833 2.059 -1.280 1.00 60.47 79 GLU A N 1
ATOM 591 C CA . GLU A 1 79 ? -29.850 2.559 0.087 1.00 60.47 79 GLU A CA 1
ATOM 592 C C . GLU A 1 79 ? -30.959 1.827 0.850 1.00 60.47 79 GLU A C 1
ATOM 594 O O . GLU A 1 79 ? -32.142 1.950 0.524 1.00 60.47 79 GLU A O 1
ATOM 599 N N . ARG A 1 80 ? -30.598 1.064 1.888 1.00 58.00 80 ARG A N 1
ATOM 600 C CA . ARG A 1 80 ? -31.587 0.699 2.905 1.00 58.00 80 ARG A CA 1
ATOM 601 C C . ARG A 1 80 ? -31.989 1.995 3.607 1.00 58.00 80 ARG A C 1
ATOM 603 O O . ARG A 1 80 ? -31.207 2.509 4.405 1.00 58.00 80 ARG A O 1
ATOM 610 N N . LYS A 1 81 ? -33.156 2.517 3.224 1.00 42.69 81 LYS A N 1
ATOM 611 C CA . LYS A 1 81 ? -33.883 3.571 3.938 1.00 42.69 81 LYS A CA 1
ATOM 612 C C . LYS A 1 81 ? -34.212 3.143 5.363 1.00 42.69 81 LYS A C 1
ATOM 614 O O . LYS A 1 81 ? -34.465 1.931 5.565 1.00 42.69 81 LYS A O 1
#

Sequence (81 aa):
MELDLSPRLPKKVYGGDGGSYFAWCPEELPMLRDGNIGAAKLALEKYGLALPRYSDSSKVAYVLQGSGTAGIVLPEKEERK

Radius of gyration: 16.01 Å; chains: 1; bounding box: 52×26×34 Å

pLDDT: mean 92.2, std 10.27, range [42.69, 98.31]

Organism: Brassica campestris (NCBI:txid3711)

InterPro domains:
  IPR006045 Cupin 1 [PF00190] (10-79)
  IPR011051 RmlC-like cupin domain superfamily [SSF51182] (7-79)
  IPR014710 RmlC-like jelly roll fold [G3DSA:2.60.120.10] (9-81)